Protein AF-F0F111-F1 (afdb_monomer)

Organism: NCBI:txid888741

Radius of gyration: 15.33 Å; Cα contacts (8 Å, |Δi|>4): 66; chains: 1; bounding box: 41×41×29 Å

Structure (mmCIF, N/CA/C/O backbone):
data_AF-F0F111-F1
#
_entry.id   AF-F0F111-F1
#
loop_
_atom_site.group_PDB
_atom_site.id
_atom_site.type_symbol
_atom_site.label_atom_id
_atom_site.label_alt_id
_atom_site.label_comp_id
_atom_site.label_asym_id
_atom_site.label_entity_id
_atom_site.label_seq_id
_atom_site.pdbx_PDB_ins_code
_atom_site.Cartn_x
_atom_site.Cartn_y
_atom_site.Cartn_z
_atom_site.occupancy
_atom_site.B_iso_or_equiv
_atom_site.auth_seq_id
_atom_site.auth_comp_id
_atom_site.auth_asym_id
_atom_site.auth_atom_id
_atom_site.pdbx_PDB_model_num
ATOM 1 N N . MET A 1 1 ? -26.404 31.572 16.225 1.00 48.41 1 MET A N 1
ATOM 2 C CA . MET A 1 1 ? -25.245 30.766 15.780 1.00 48.41 1 MET A CA 1
ATOM 3 C C . MET A 1 1 ? -25.624 29.292 15.906 1.00 48.41 1 MET A C 1
ATOM 5 O O . MET A 1 1 ? -25.909 28.864 17.015 1.00 48.41 1 MET A O 1
ATOM 9 N N . LYS A 1 2 ? -25.768 28.547 14.798 1.00 51.50 2 LYS A N 1
ATOM 10 C CA . LYS A 1 2 ? -26.101 27.107 14.828 1.00 51.50 2 LYS A CA 1
ATOM 11 C C . LYS A 1 2 ? -24.806 26.306 14.968 1.00 51.50 2 LYS A C 1
ATOM 13 O O . LYS A 1 2 ? -23.937 26.411 14.112 1.00 51.50 2 LYS A O 1
ATOM 18 N N . THR A 1 3 ? -24.677 25.524 16.032 1.00 54.53 3 THR A N 1
ATOM 19 C CA . THR A 1 3 ? -23.557 24.595 16.219 1.00 54.53 3 THR A CA 1
ATOM 20 C C . THR A 1 3 ? -23.795 23.355 15.356 1.00 54.53 3 THR A C 1
ATOM 22 O O . THR A 1 3 ? -24.831 22.705 15.498 1.00 54.53 3 THR A O 1
ATOM 25 N N . LEU A 1 4 ? -22.851 23.011 14.474 1.00 60.88 4 LEU A N 1
ATOM 26 C CA . LEU A 1 4 ? -22.838 21.733 13.752 1.00 60.88 4 LEU A CA 1
ATOM 27 C C . LEU A 1 4 ? -22.482 20.610 14.741 1.00 60.88 4 LEU A C 1
ATOM 29 O O . LEU A 1 4 ? -21.332 20.194 14.848 1.00 60.88 4 LEU A O 1
ATOM 33 N N . LYS A 1 5 ? -23.461 20.147 15.523 1.00 61.81 5 LYS A N 1
ATOM 34 C CA . LYS A 1 5 ? -23.327 18.906 16.294 1.00 61.81 5 LYS A CA 1
ATOM 35 C C . LYS A 1 5 ? -23.461 17.727 15.328 1.00 61.81 5 LYS A C 1
ATOM 37 O O . LYS A 1 5 ? -24.509 17.581 14.710 1.00 61.81 5 LYS A O 1
ATOM 42 N N . GLY A 1 6 ? -22.425 16.890 15.237 1.00 62.19 6 GLY A N 1
ATOM 43 C CA . GLY A 1 6 ? -22.547 15.539 14.675 1.00 62.19 6 GLY A CA 1
ATOM 44 C C . GLY A 1 6 ? -21.672 15.178 13.473 1.00 62.19 6 GLY A C 1
ATOM 45 O O . GLY A 1 6 ? -21.854 14.087 12.942 1.00 62.19 6 GLY A O 1
ATOM 46 N N . LEU A 1 7 ? -20.719 16.011 13.037 1.00 58.88 7 LEU A N 1
ATOM 47 C CA . LEU A 1 7 ? -19.785 15.578 11.991 1.00 58.88 7 LEU A CA 1
ATOM 48 C C . LEU A 1 7 ? -18.679 14.695 12.600 1.00 58.88 7 LEU A C 1
ATOM 50 O O . LEU A 1 7 ? -17.670 15.201 13.082 1.00 58.88 7 LEU A O 1
ATOM 54 N N . ASN A 1 8 ? -18.871 13.373 12.583 1.00 65.62 8 ASN A N 1
ATOM 55 C CA . ASN A 1 8 ? -17.794 12.404 12.813 1.00 65.62 8 ASN A CA 1
ATOM 56 C C . ASN A 1 8 ? -16.942 12.304 11.539 1.00 65.62 8 ASN A C 1
ATOM 58 O O . ASN A 1 8 ? -17.126 11.404 10.724 1.00 65.62 8 ASN A O 1
ATOM 62 N N . ALA A 1 9 ? -16.044 13.267 11.336 1.00 66.81 9 ALA A N 1
ATOM 63 C CA . ALA A 1 9 ? -15.056 13.195 10.267 1.00 66.81 9 ALA A CA 1
ATOM 64 C C . ALA A 1 9 ? -13.908 12.270 10.701 1.00 66.81 9 ALA A C 1
ATOM 66 O O . ALA A 1 9 ? -13.254 12.524 11.712 1.00 66.81 9 ALA A O 1
ATOM 67 N N . GLN A 1 10 ? -13.661 11.200 9.944 1.00 72.06 10 GLN A N 1
ATOM 68 C CA . GLN A 1 10 ? -12.437 10.414 10.088 1.00 72.06 10 GLN A CA 1
ATOM 69 C C . GLN A 1 10 ? -11.346 11.040 9.224 1.00 72.06 10 GLN A C 1
ATOM 71 O O . GLN A 1 10 ? -11.571 11.340 8.052 1.00 72.06 10 GLN A O 1
ATOM 76 N N . ILE A 1 11 ? -10.166 11.244 9.805 1.00 79.50 11 ILE A N 1
ATOM 77 C CA . ILE A 1 11 ? -8.995 11.681 9.047 1.00 79.50 11 ILE A CA 1
ATOM 78 C C . ILE A 1 11 ? -8.466 10.465 8.281 1.00 79.50 11 ILE A C 1
ATOM 80 O O . ILE A 1 11 ? -8.133 9.437 8.882 1.00 79.50 11 ILE A O 1
ATOM 84 N N . ILE A 1 12 ? -8.403 10.599 6.960 1.00 82.88 12 ILE A N 1
ATOM 85 C CA . ILE A 1 12 ? -7.870 9.598 6.037 1.00 82.88 12 ILE A CA 1
ATOM 86 C C . ILE A 1 12 ? -6.616 10.144 5.347 1.00 82.88 12 ILE A C 1
ATOM 88 O O . ILE A 1 12 ? -6.532 11.337 5.061 1.00 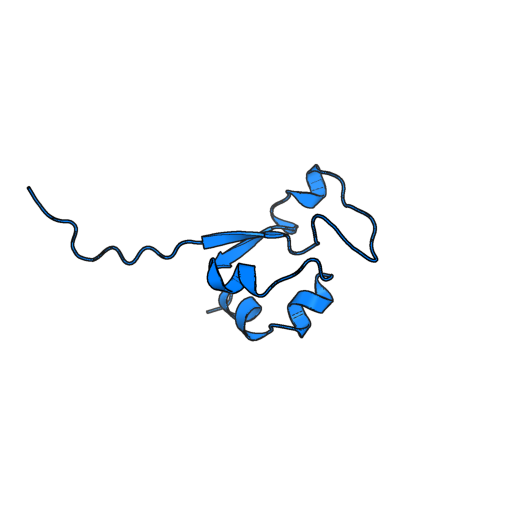82.88 12 ILE A O 1
ATOM 92 N N . ASN A 1 13 ? -5.655 9.263 5.093 1.00 86.12 13 ASN A N 1
ATOM 93 C CA . ASN A 1 13 ? -4.401 9.524 4.399 1.00 86.12 13 ASN A CA 1
ATOM 94 C C . ASN A 1 13 ? -4.332 8.705 3.107 1.00 86.12 13 ASN A C 1
ATOM 96 O O . ASN A 1 13 ? -5.009 7.685 2.963 1.00 86.12 13 ASN A O 1
ATOM 100 N N . PHE A 1 14 ? -3.453 9.126 2.201 1.00 87.88 14 PHE A N 1
ATOM 101 C CA . PHE A 1 14 ? -3.013 8.297 1.086 1.00 87.88 14 PHE A CA 1
ATOM 102 C C . PHE A 1 14 ? -1.816 7.449 1.517 1.00 87.88 14 PHE A C 1
ATOM 104 O O . PHE A 1 14 ? -0.833 7.976 2.037 1.00 87.88 14 PHE A O 1
ATOM 111 N N . LEU A 1 15 ? -1.911 6.142 1.294 1.00 88.88 15 LEU A N 1
ATOM 112 C CA . LEU A 1 15 ? -0.837 5.174 1.475 1.00 88.88 15 LEU A CA 1
ATOM 113 C C . LEU A 1 15 ? -0.342 4.723 0.105 1.00 88.88 15 LEU A C 1
ATOM 115 O O . LEU A 1 15 ? -1.137 4.270 -0.718 1.00 88.88 15 LEU A O 1
ATOM 119 N N . HIS A 1 16 ? 0.969 4.756 -0.110 1.00 90.75 16 HIS A N 1
ATOM 120 C CA . HIS A 1 16 ? 1.577 4.094 -1.260 1.00 90.75 16 HIS A CA 1
ATOM 121 C C . HIS A 1 16 ? 1.595 2.577 -1.045 1.00 90.75 16 HIS A C 1
ATOM 123 O O . HIS A 1 16 ? 2.132 2.102 -0.041 1.00 90.75 16 HIS A O 1
ATOM 129 N N . ILE A 1 17 ? 1.021 1.802 -1.966 1.00 88.94 17 ILE A N 1
ATOM 130 C CA . ILE A 1 17 ? 0.979 0.332 -1.904 1.00 88.94 17 ILE A CA 1
ATOM 131 C C . ILE A 1 17 ? 2.389 -0.220 -2.149 1.00 88.94 17 ILE A C 1
ATOM 133 O O . ILE A 1 17 ? 2.941 -0.934 -1.309 1.00 88.94 17 ILE A O 1
ATOM 137 N N . TYR A 1 18 ? 3.023 0.196 -3.238 1.00 91.75 18 TYR A N 1
ATOM 138 C CA . TYR A 1 18 ? 4.456 0.078 -3.460 1.00 91.75 18 TYR A CA 1
ATOM 139 C C . TYR A 1 18 ? 5.194 1.162 -2.662 1.00 91.75 18 TYR A C 1
ATOM 141 O O . TYR A 1 18 ? 4.811 2.327 -2.732 1.00 91.75 18 TYR A O 1
ATOM 149 N N . PRO A 1 19 ? 6.229 0.827 -1.881 1.00 90.38 19 PRO A N 1
ATOM 150 C CA . PRO A 1 19 ? 6.877 1.781 -0.985 1.00 90.38 19 PRO A CA 1
ATOM 151 C C . PRO A 1 19 ? 7.601 2.910 -1.733 1.00 90.38 19 PRO A C 1
ATOM 153 O O . PRO A 1 19 ? 8.238 2.681 -2.755 1.00 90.38 19 PRO A O 1
ATOM 156 N N . GLN A 1 20 ? 7.570 4.120 -1.169 1.00 90.56 20 GLN A N 1
ATOM 157 C CA . GLN A 1 20 ? 8.348 5.258 -1.681 1.00 90.56 20 GLN A CA 1
ATOM 158 C C . GLN A 1 20 ? 9.856 5.057 -1.491 1.00 90.56 20 GLN A C 1
ATOM 160 O O . GLN A 1 20 ? 10.650 5.490 -2.318 1.00 90.56 20 GLN A O 1
ATOM 165 N N . ASN A 1 21 ? 10.242 4.388 -0.401 1.00 89.88 21 ASN A N 1
ATOM 166 C CA . ASN A 1 21 ? 11.632 4.093 -0.060 1.00 89.88 21 ASN A CA 1
ATOM 167 C C . ASN A 1 21 ? 11.806 2.574 0.105 1.00 89.88 21 ASN A C 1
ATOM 169 O O . ASN A 1 21 ? 11.883 2.093 1.240 1.00 89.88 21 ASN A O 1
ATOM 173 N N . PRO A 1 22 ? 11.776 1.796 -0.994 1.00 88.31 22 PRO A N 1
ATOM 174 C CA . PRO A 1 22 ? 11.967 0.352 -0.927 1.00 88.31 22 PRO A CA 1
ATOM 175 C C . PRO A 1 22 ? 13.355 0.011 -0.369 1.00 88.31 22 PRO A C 1
ATOM 177 O O . PRO A 1 22 ? 14.352 0.607 -0.764 1.00 88.31 22 PRO A O 1
ATOM 180 N N . THR A 1 23 ? 13.427 -0.968 0.535 1.00 83.44 23 THR A N 1
ATOM 181 C CA . THR A 1 23 ? 14.709 -1.464 1.075 1.00 83.44 23 THR A CA 1
ATOM 182 C C . THR A 1 23 ? 15.348 -2.523 0.173 1.00 83.44 23 THR A C 1
ATOM 184 O O . THR A 1 23 ? 16.566 -2.566 0.050 1.00 83.44 23 THR A O 1
ATOM 187 N N . GLU A 1 24 ? 14.532 -3.361 -0.472 1.00 82.62 24 GLU A N 1
ATOM 188 C CA . GLU A 1 24 ? 14.987 -4.525 -1.256 1.00 82.62 24 GLU A CA 1
ATOM 189 C C . GLU A 1 24 ? 14.607 -4.447 -2.746 1.00 82.62 24 GLU A C 1
ATOM 191 O O . GLU A 1 24 ? 14.990 -5.311 -3.531 1.00 82.62 24 GLU A O 1
ATOM 196 N N . LEU A 1 25 ? 13.843 -3.426 -3.148 1.00 84.19 25 LEU A N 1
ATOM 197 C CA . LEU A 1 25 ? 13.364 -3.239 -4.520 1.00 84.19 25 LEU A CA 1
ATOM 198 C C . LEU A 1 25 ? 13.902 -1.936 -5.121 1.00 84.19 25 LEU A C 1
ATOM 200 O O . LEU A 1 25 ? 14.372 -1.054 -4.403 1.00 84.19 25 LEU A O 1
ATOM 204 N N . LEU A 1 26 ? 13.788 -1.793 -6.442 1.00 92.00 26 LEU A N 1
ATOM 205 C CA . LEU A 1 26 ? 14.117 -0.541 -7.121 1.00 92.00 26 LEU A CA 1
ATOM 206 C C . LEU A 1 26 ? 13.043 0.528 -6.849 1.00 92.00 26 LEU A C 1
ATOM 208 O O . LEU A 1 26 ? 11.856 0.194 -6.793 1.00 92.00 26 LEU A O 1
ATOM 212 N N . PRO A 1 27 ? 13.413 1.808 -6.687 1.00 92.12 27 PRO A N 1
ATOM 213 C CA . PRO A 1 27 ? 12.445 2.899 -6.676 1.00 92.12 27 PRO A CA 1
ATOM 214 C C . PRO A 1 27 ? 11.620 2.916 -7.967 1.00 92.12 27 PRO A C 1
ATOM 216 O O . PRO A 1 27 ? 12.140 2.608 -9.039 1.00 92.12 27 PRO A O 1
ATOM 219 N N . LEU A 1 28 ? 10.344 3.283 -7.858 1.00 94.12 28 LEU A N 1
ATOM 220 C CA . LEU A 1 28 ? 9.522 3.573 -9.031 1.00 94.12 28 LEU A CA 1
ATOM 221 C C . LEU A 1 28 ? 9.785 4.995 -9.521 1.00 94.12 28 LEU A C 1
ATOM 223 O O . LEU A 1 28 ? 10.097 5.888 -8.729 1.00 94.12 28 LEU A O 1
ATOM 227 N N . GLU A 1 29 ? 9.582 5.200 -10.819 1.00 96.50 29 GLU A N 1
ATOM 228 C CA . GLU A 1 29 ? 9.512 6.535 -11.400 1.00 96.50 29 GLU A CA 1
ATOM 229 C C . GLU A 1 29 ? 8.353 7.325 -10.790 1.00 96.50 29 GLU A C 1
ATOM 231 O O . GLU A 1 29 ? 7.348 6.766 -10.346 1.00 96.50 29 GLU A O 1
ATOM 236 N N . ASN A 1 30 ? 8.479 8.650 -10.767 1.00 95.25 30 ASN A N 1
ATOM 237 C CA . ASN A 1 30 ? 7.531 9.512 -10.063 1.00 95.25 30 ASN A CA 1
ATOM 238 C C . ASN A 1 30 ? 6.079 9.361 -10.560 1.00 95.25 30 ASN A C 1
ATOM 240 O O . ASN A 1 30 ? 5.146 9.505 -9.767 1.00 95.25 30 ASN A O 1
ATOM 244 N N . GLU A 1 31 ? 5.886 9.091 -11.852 1.00 96.12 31 GLU A N 1
ATOM 245 C CA . GLU A 1 31 ? 4.562 8.888 -12.449 1.00 96.12 31 GLU A CA 1
ATOM 246 C C . GLU A 1 31 ? 3.912 7.594 -11.945 1.00 96.12 31 GLU A C 1
ATOM 248 O O . GLU A 1 31 ? 2.793 7.631 -11.435 1.00 96.12 31 GLU A O 1
ATOM 253 N N . ASP A 1 32 ? 4.646 6.481 -11.966 1.00 95.50 32 ASP A N 1
ATOM 254 C CA . ASP A 1 32 ? 4.170 5.191 -11.460 1.00 95.50 32 ASP A CA 1
ATOM 255 C C . ASP A 1 32 ? 3.998 5.205 -9.936 1.00 95.50 32 ASP A C 1
ATOM 257 O O . ASP A 1 32 ? 3.029 4.663 -9.401 1.00 95.50 32 ASP A O 1
ATOM 261 N N . LEU A 1 33 ? 4.906 5.873 -9.217 1.00 94.62 33 LEU A N 1
ATOM 262 C CA . LEU A 1 33 ? 4.850 5.983 -7.764 1.00 94.62 33 LEU A CA 1
ATOM 263 C C . LEU A 1 33 ? 3.586 6.718 -7.305 1.00 94.62 33 LEU A C 1
ATOM 265 O O . LEU A 1 33 ? 2.970 6.301 -6.327 1.00 94.62 33 LEU A O 1
ATOM 269 N N . ASN A 1 34 ? 3.197 7.797 -7.985 1.00 95.12 34 ASN A N 1
ATOM 270 C CA . ASN A 1 34 ? 2.086 8.657 -7.565 1.00 95.12 34 ASN A CA 1
ATOM 271 C C . ASN A 1 34 ? 0.795 8.434 -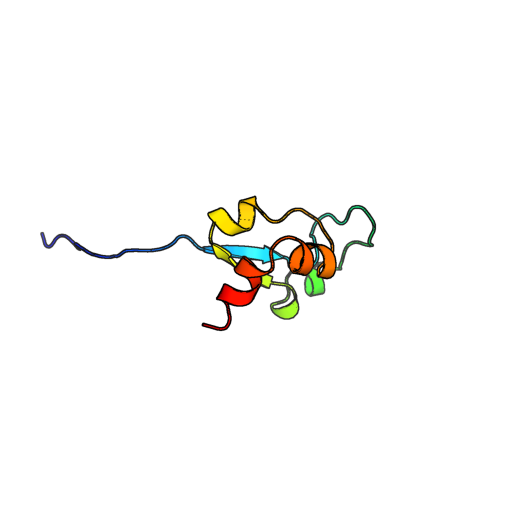8.366 1.00 95.12 34 ASN A C 1
ATOM 273 O O . ASN A 1 34 ? -0.150 9.214 -8.232 1.00 95.12 34 ASN A O 1
ATOM 277 N N . CYS A 1 35 ? 0.727 7.383 -9.187 1.00 94.25 35 CYS A N 1
ATOM 278 C CA . CYS A 1 35 ? -0.494 7.040 -9.902 1.00 94.25 35 CYS A CA 1
ATOM 279 C C . CYS A 1 35 ? -1.559 6.465 -8.954 1.00 94.25 35 CYS A C 1
ATOM 281 O O . CYS A 1 35 ? -1.254 5.863 -7.923 1.00 94.25 35 CYS A O 1
ATOM 283 N N . PHE A 1 36 ? -2.836 6.570 -9.337 1.00 92.62 36 PHE A N 1
ATOM 284 C CA . PHE A 1 36 ? -3.937 5.995 -8.552 1.00 92.62 36 PHE A CA 1
ATOM 285 C C . PHE A 1 36 ? -3.837 4.473 -8.378 1.00 92.62 36 PHE A C 1
ATOM 287 O O . PHE A 1 36 ? -4.346 3.949 -7.395 1.00 92.62 36 PHE A O 1
ATOM 294 N N . GLY A 1 37 ? -3.151 3.768 -9.285 1.00 90.31 37 GLY A N 1
ATOM 295 C CA . GLY A 1 37 ? -2.894 2.331 -9.152 1.00 90.31 37 GLY A CA 1
ATOM 296 C C . GLY A 1 37 ? -1.957 1.976 -7.993 1.00 90.31 37 GLY A C 1
ATOM 297 O O . GLY A 1 37 ? -1.965 0.835 -7.536 1.00 90.31 37 GLY A O 1
ATOM 298 N N . ASN A 1 38 ? -1.182 2.944 -7.492 1.00 92.38 38 ASN A N 1
ATOM 299 C CA . ASN A 1 38 ? -0.259 2.762 -6.379 1.00 92.38 38 ASN A CA 1
ATOM 300 C C . ASN A 1 38 ? -0.721 3.434 -5.074 1.00 92.38 38 ASN A C 1
ATOM 302 O O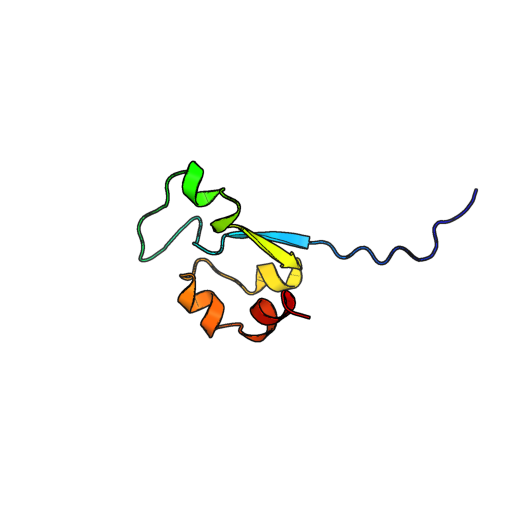 . ASN A 1 38 ? -0.013 3.374 -4.070 1.00 92.38 38 ASN A O 1
ATOM 306 N N . LEU A 1 39 ? -1.894 4.072 -5.054 1.00 90.81 39 LEU A N 1
ATOM 307 C CA . LEU A 1 39 ? -2.406 4.786 -3.886 1.00 90.81 39 LEU A CA 1
ATOM 308 C C . LEU A 1 39 ? -3.641 4.088 -3.314 1.00 90.81 39 LEU A C 1
ATOM 310 O O . LEU A 1 39 ? -4.568 3.737 -4.037 1.00 90.81 39 LEU A O 1
ATOM 314 N N . ALA A 1 40 ? -3.678 3.952 -1.993 1.00 85.88 40 ALA A N 1
ATOM 315 C CA . ALA A 1 40 ? -4.844 3.499 -1.246 1.00 85.88 40 ALA A CA 1
ATOM 316 C C . ALA A 1 40 ? -5.280 4.569 -0.240 1.00 85.88 40 ALA A C 1
ATOM 318 O O . ALA A 1 40 ? -4.447 5.276 0.331 1.00 85.88 40 ALA A O 1
ATOM 319 N N . LEU A 1 41 ? -6.588 4.673 -0.000 1.00 86.75 41 LEU A N 1
ATOM 320 C CA . LEU A 1 41 ? -7.120 5.456 1.112 1.00 86.75 41 LEU A CA 1
ATOM 321 C C . LEU A 1 41 ? -7.063 4.619 2.386 1.00 86.75 41 LEU A C 1
ATOM 323 O O . LEU A 1 41 ? -7.513 3.476 2.408 1.00 86.75 41 LEU A O 1
ATOM 327 N N . ILE A 1 42 ? -6.528 5.199 3.453 1.00 82.75 42 ILE A N 1
ATOM 328 C CA . ILE A 1 42 ? -6.393 4.527 4.742 1.00 82.75 42 ILE A CA 1
ATOM 329 C C . ILE A 1 42 ? -6.674 5.497 5.886 1.00 82.75 42 ILE A C 1
ATOM 331 O O . ILE A 1 42 ? -6.468 6.701 5.760 1.00 82.75 42 ILE A O 1
ATOM 335 N N . THR A 1 43 ? -7.111 4.998 7.037 1.00 85.19 43 THR A N 1
ATOM 336 C CA . THR A 1 43 ? -7.163 5.813 8.257 1.00 85.19 43 THR A CA 1
ATOM 337 C C . THR A 1 43 ? -5.750 6.180 8.724 1.00 85.19 43 THR A C 1
ATOM 339 O O . THR A 1 43 ? -4.791 5.437 8.504 1.00 85.19 43 THR A O 1
ATOM 342 N N . VAL A 1 44 ? -5.597 7.313 9.421 1.00 79.88 44 VAL A N 1
ATOM 343 C CA . VAL A 1 44 ? -4.294 7.704 10.006 1.00 79.88 44 VAL A CA 1
ATOM 344 C C . VAL A 1 44 ? -3.717 6.594 10.893 1.00 79.88 44 VAL A C 1
ATOM 346 O O . VAL A 1 44 ? -2.520 6.316 10.831 1.00 79.88 44 VAL A O 1
ATOM 349 N N . SER A 1 45 ? -4.567 5.930 11.685 1.00 78.50 45 SER A N 1
ATOM 350 C CA . SER A 1 45 ? -4.156 4.803 12.525 1.00 78.50 45 SER A CA 1
ATOM 351 C C . SER A 1 45 ? -3.645 3.631 11.691 1.00 78.50 45 SER A C 1
ATOM 353 O O . SER A 1 45 ? -2.583 3.100 12.002 1.00 78.50 45 SER A O 1
ATOM 355 N N . GLY A 1 46 ? -4.324 3.281 10.596 1.00 76.25 46 GLY A N 1
ATOM 356 C CA . GLY A 1 46 ? -3.861 2.240 9.681 1.00 76.25 46 GLY A CA 1
ATOM 357 C C . GLY A 1 46 ? -2.516 2.573 9.027 1.00 76.25 46 GLY A C 1
ATOM 358 O O . GLY A 1 46 ? -1.657 1.702 8.926 1.00 76.25 46 GLY A O 1
ATOM 359 N N . ASN A 1 47 ? -2.277 3.836 8.651 1.00 74.62 47 ASN A N 1
ATOM 360 C CA . ASN A 1 47 ? -1.003 4.250 8.048 1.00 74.62 47 ASN A CA 1
ATOM 361 C C . ASN A 1 47 ? 0.191 4.051 8.994 1.00 74.62 47 ASN A C 1
ATOM 363 O O . ASN A 1 47 ? 1.276 3.703 8.547 1.00 74.62 47 ASN A O 1
ATOM 367 N N . SER A 1 48 ? -0.009 4.225 10.306 1.00 75.56 48 SER A N 1
ATOM 368 C CA . SER A 1 48 ? 1.048 3.977 11.299 1.00 75.56 48 SER A CA 1
ATOM 369 C C . SER A 1 48 ? 1.459 2.502 11.402 1.00 75.56 48 SER A C 1
ATOM 371 O O . SER A 1 48 ? 2.539 2.196 11.902 1.00 75.56 48 SER A O 1
ATOM 373 N N . THR A 1 49 ? 0.616 1.588 10.914 1.00 77.12 49 THR A N 1
ATOM 374 C CA . THR A 1 49 ? 0.864 0.143 10.919 1.00 77.12 49 THR A CA 1
ATOM 375 C C . THR A 1 49 ? 1.634 -0.327 9.679 1.00 77.12 49 THR A C 1
ATOM 377 O O . THR A 1 49 ? 2.332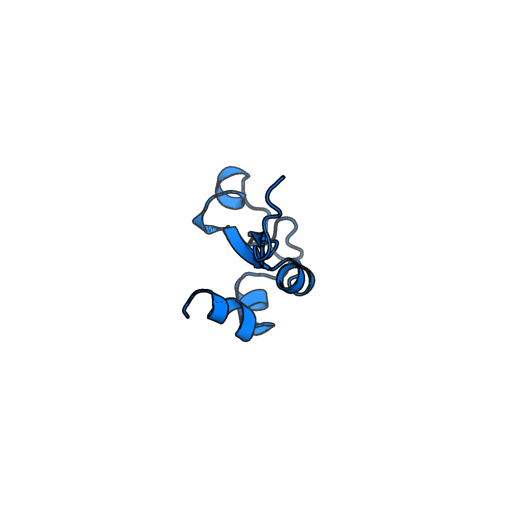 -1.339 9.742 1.00 77.12 49 THR A O 1
ATOM 380 N N . PHE A 1 50 ? 1.553 0.395 8.556 1.00 74.56 50 PHE A N 1
ATOM 381 C CA . PHE A 1 50 ? 2.245 0.024 7.321 1.00 74.56 50 PHE A CA 1
ATOM 382 C C . PHE A 1 50 ? 3.622 0.686 7.216 1.00 74.56 50 PHE A C 1
ATOM 384 O O . PHE A 1 50 ? 3.765 1.900 7.305 1.00 74.56 50 PHE A O 1
ATOM 391 N N . ASN A 1 51 ? 4.649 -0.129 6.985 1.00 74.25 51 ASN A N 1
ATOM 392 C CA . ASN A 1 51 ? 6.023 0.309 6.743 1.00 74.25 51 ASN A CA 1
ATOM 393 C C . ASN A 1 51 ? 6.345 0.312 5.231 1.00 74.25 51 ASN A C 1
ATOM 395 O O . ASN A 1 51 ? 5.474 0.092 4.385 1.00 74.25 51 ASN A O 1
ATOM 399 N N . ASN A 1 52 ? 7.619 0.506 4.876 1.00 80.12 52 ASN A N 1
ATOM 400 C CA . ASN A 1 52 ? 8.106 0.426 3.492 1.00 80.12 52 ASN A CA 1
ATOM 401 C C . ASN A 1 52 ? 8.199 -1.016 2.936 1.00 80.12 52 ASN A C 1
ATOM 403 O O . ASN A 1 52 ? 8.993 -1.276 2.033 1.00 80.12 52 ASN A O 1
ATOM 407 N N . ALA A 1 53 ? 7.410 -1.964 3.453 1.00 81.62 53 ALA A N 1
ATOM 408 C CA . ALA A 1 53 ? 7.339 -3.312 2.901 1.00 81.62 53 ALA A CA 1
ATOM 409 C C . ALA A 1 53 ? 6.781 -3.320 1.473 1.00 81.62 53 ALA A C 1
ATOM 411 O O . ALA A 1 53 ? 6.082 -2.405 1.026 1.00 81.62 53 ALA A O 1
ATOM 412 N N . THR A 1 54 ? 7.068 -4.415 0.774 1.00 85.06 54 THR A N 1
ATOM 413 C CA . THR A 1 54 ? 6.509 -4.714 -0.544 1.00 85.06 54 THR A CA 1
ATOM 414 C C . THR A 1 54 ? 4.978 -4.836 -0.480 1.00 85.06 54 THR A C 1
ATOM 416 O O . THR A 1 54 ? 4.432 -5.111 0.595 1.00 85.06 54 THR A O 1
ATOM 419 N N . PRO A 1 55 ? 4.260 -4.700 -1.612 1.00 83.75 55 PRO A N 1
ATOM 420 C CA . PRO A 1 55 ? 2.806 -4.881 -1.647 1.00 83.75 55 PRO A CA 1
ATOM 421 C C . PRO A 1 55 ? 2.337 -6.197 -1.004 1.00 83.75 55 PRO A C 1
ATOM 423 O O . PRO A 1 55 ? 1.393 -6.206 -0.215 1.00 83.75 55 PRO A O 1
ATOM 426 N N . VAL A 1 56 ? 3.052 -7.297 -1.269 1.00 84.44 56 VAL A N 1
ATOM 427 C CA . VAL A 1 56 ? 2.775 -8.611 -0.667 1.00 84.44 56 VAL A CA 1
ATOM 428 C C . VAL A 1 56 ? 3.005 -8.582 0.844 1.00 84.44 56 VAL A C 1
ATOM 430 O O . VAL A 1 56 ? 2.149 -9.049 1.589 1.00 84.44 56 VAL A O 1
ATOM 433 N N . GLY A 1 57 ? 4.108 -7.982 1.306 1.00 83.50 57 GLY A N 1
ATOM 434 C CA . GLY A 1 57 ? 4.404 -7.852 2.735 1.00 83.50 57 GLY A CA 1
ATOM 435 C C . GLY A 1 57 ? 3.364 -7.021 3.493 1.00 83.50 57 GLY A C 1
ATOM 436 O O . GLY A 1 57 ? 3.009 -7.348 4.627 1.00 83.50 57 GLY A O 1
ATOM 437 N N . LYS A 1 58 ? 2.809 -5.981 2.862 1.00 82.44 58 LYS A N 1
ATOM 438 C CA . LYS A 1 58 ? 1.689 -5.205 3.417 1.00 82.44 58 LYS A CA 1
ATOM 439 C C . LYS A 1 58 ? 0.416 -6.050 3.499 1.00 82.44 58 LYS A C 1
ATOM 441 O O . LYS A 1 58 ? -0.204 -6.111 4.559 1.00 82.44 58 LYS A O 1
ATOM 446 N N . ALA A 1 59 ? 0.065 -6.758 2.426 1.00 80.50 59 ALA A N 1
ATOM 447 C CA . ALA A 1 59 ? -1.121 -7.613 2.398 1.00 80.50 59 ALA A CA 1
ATOM 448 C C . ALA A 1 59 ? -1.062 -8.757 3.427 1.00 80.50 59 ALA A C 1
ATOM 450 O O . ALA A 1 59 ? -2.066 -9.058 4.070 1.00 80.50 59 ALA A O 1
ATOM 451 N N . SER A 1 60 ? 0.111 -9.368 3.622 1.00 81.56 60 SER A N 1
ATOM 452 C CA . SER A 1 60 ? 0.285 -10.483 4.558 1.00 81.56 60 SER A CA 1
ATOM 453 C C . SER A 1 60 ? 0.364 -10.051 6.022 1.00 81.56 60 SER A C 1
ATOM 455 O O . SER A 1 60 ? -0.033 -10.812 6.899 1.00 81.56 60 SER A O 1
ATOM 457 N N . SER A 1 61 ? 0.893 -8.856 6.307 1.00 78.00 61 SER A N 1
ATOM 458 C CA . SER A 1 61 ? 1.080 -8.374 7.684 1.00 78.00 61 SER A CA 1
ATOM 459 C C . SER A 1 61 ? -0.204 -7.840 8.3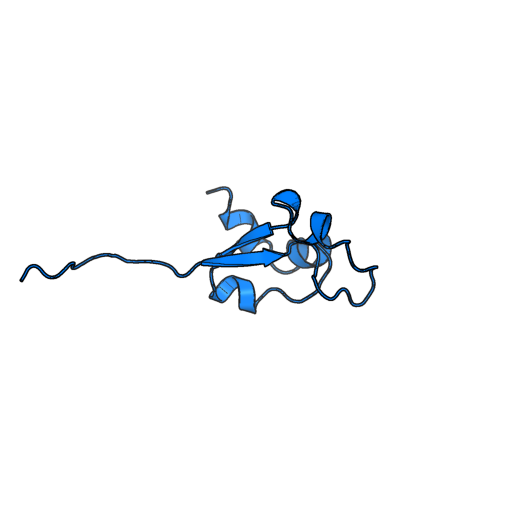14 1.00 78.00 61 SER A C 1
ATOM 461 O O . SER A 1 61 ? -0.364 -7.937 9.528 1.00 78.00 61 SER A O 1
ATOM 463 N N . ASN A 1 62 ? -1.124 -7.293 7.511 1.00 72.50 62 ASN A N 1
ATOM 464 C CA . ASN A 1 62 ? -2.317 -6.607 8.013 1.00 72.50 62 ASN A CA 1
ATOM 465 C C . ASN A 1 62 ? -3.567 -6.883 7.150 1.00 72.50 62 ASN A C 1
ATOM 467 O O . ASN A 1 62 ? -4.157 -5.950 6.592 1.00 72.50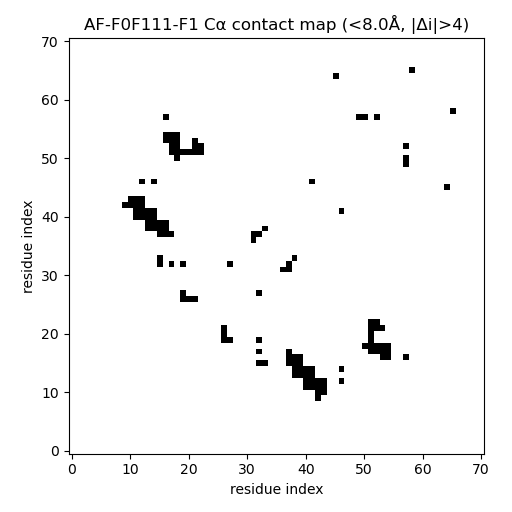 62 ASN A O 1
ATOM 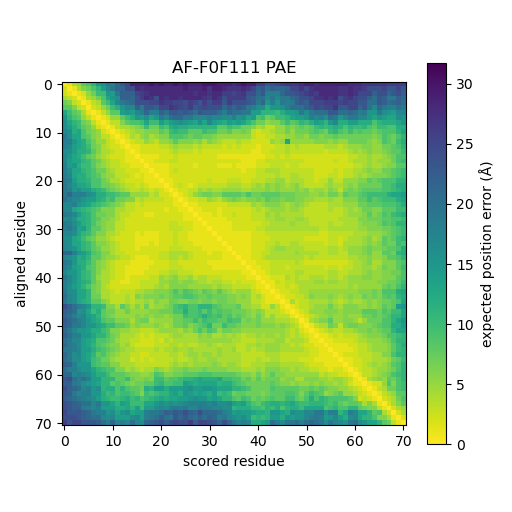471 N N . PRO A 1 63 ? -4.024 -8.148 7.052 1.00 69.69 63 PRO A N 1
ATOM 472 C CA . PRO A 1 63 ? -5.142 -8.527 6.181 1.00 69.69 63 PRO A CA 1
ATOM 473 C C . PRO A 1 63 ? -6.451 -7.805 6.539 1.00 69.69 63 PRO A C 1
ATOM 475 O O . PRO A 1 63 ? -7.253 -7.491 5.660 1.00 69.69 63 PRO A O 1
ATOM 478 N N . GLY A 1 64 ? -6.646 -7.482 7.823 1.00 65.12 64 GLY A N 1
ATOM 479 C CA . GLY A 1 64 ? -7.834 -6.782 8.310 1.00 65.12 64 GLY A CA 1
ATOM 480 C C . GLY A 1 64 ? -7.964 -5.339 7.821 1.00 65.12 64 GLY A C 1
ATOM 481 O O . GLY A 1 64 ? -9.083 -4.851 7.744 1.00 65.12 64 GLY A O 1
ATOM 482 N N . ILE A 1 65 ? -6.861 -4.670 7.460 1.00 64.50 65 ILE A N 1
ATOM 483 C CA . ILE A 1 65 ? -6.900 -3.292 6.945 1.00 64.50 65 ILE A CA 1
ATOM 484 C C . ILE A 1 65 ? -7.164 -3.282 5.431 1.00 64.50 65 ILE A C 1
ATOM 486 O O . ILE A 1 65 ? -7.920 -2.449 4.945 1.00 64.50 65 ILE A O 1
ATOM 490 N N . ILE A 1 66 ? -6.634 -4.259 4.685 1.00 63.09 66 ILE A N 1
ATOM 491 C CA . ILE A 1 66 ? -6.926 -4.419 3.248 1.00 63.09 66 ILE A CA 1
ATOM 492 C C . ILE A 1 66 ? -8.417 -4.713 3.010 1.00 63.09 66 ILE A C 1
ATOM 494 O O . ILE A 1 66 ? -9.022 -4.176 2.083 1.00 63.09 66 ILE A O 1
ATOM 498 N N . ALA A 1 67 ? -9.037 -5.514 3.881 1.00 60.38 67 ALA A N 1
ATOM 499 C CA . ALA A 1 67 ? -10.454 -5.855 3.779 1.00 60.38 67 ALA A CA 1
ATOM 500 C C . ALA A 1 67 ? -11.408 -4.660 4.007 1.00 60.38 67 ALA A C 1
ATOM 502 O O . ALA A 1 67 ? -12.569 -4.738 3.611 1.00 60.38 67 ALA A O 1
ATOM 503 N N . GLN A 1 68 ? -10.939 -3.543 4.586 1.00 55.94 68 GLN A N 1
ATOM 504 C CA . GLN A 1 68 ? -11.768 -2.353 4.860 1.00 55.94 68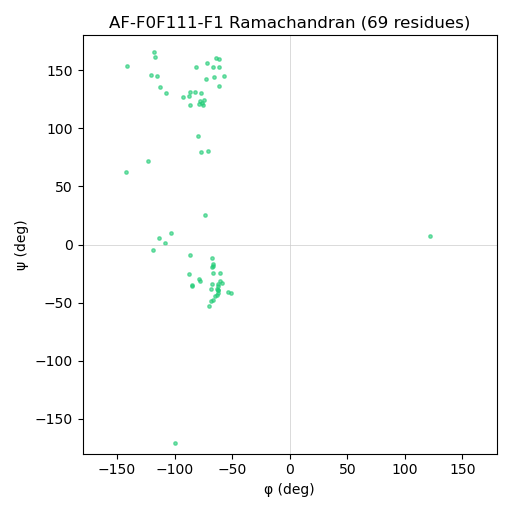 GLN A CA 1
ATOM 505 C C . GLN A 1 68 ? -12.242 -1.620 3.596 1.00 55.94 68 GLN A C 1
ATOM 507 O O . GLN A 1 68 ? -13.105 -0.756 3.688 1.00 55.94 68 GLN A O 1
ATOM 512 N N . SER A 1 69 ? -11.695 -1.948 2.422 1.00 51.34 69 SER A N 1
ATOM 513 C CA . SER A 1 69 ? -12.136 -1.371 1.142 1.00 51.34 69 SER A CA 1
ATOM 514 C C . SER A 1 69 ? -13.317 -2.117 0.497 1.00 51.34 69 SER A C 1
ATOM 516 O O . SER A 1 69 ? -13.844 -1.649 -0.506 1.00 51.34 69 SER A O 1
ATOM 518 N N . LEU A 1 70 ? -13.715 -3.282 1.029 1.00 49.34 70 LEU A N 1
ATOM 519 C CA . LEU A 1 70 ? -14.708 -4.193 0.428 1.00 49.34 70 LEU A CA 1
ATOM 520 C C . LEU A 1 70 ? -16.011 -4.330 1.237 1.00 49.34 70 LEU A C 1
ATOM 522 O O . LEU A 1 70 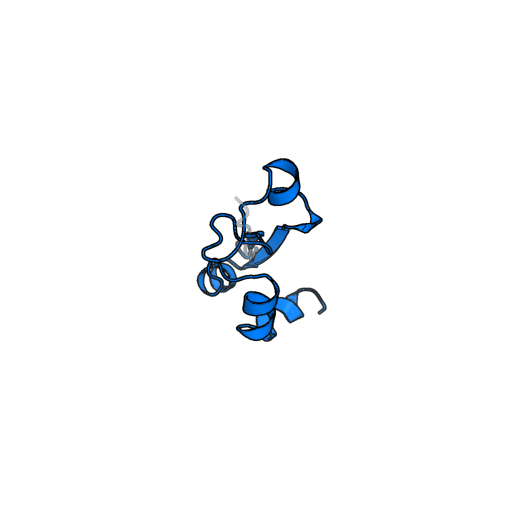? -16.853 -5.155 0.880 1.00 49.34 70 LEU A O 1
ATOM 526 N N . SER A 1 71 ? -16.170 -3.559 2.315 1.00 40.97 71 SER A N 1
ATOM 527 C CA . SER A 1 71 ? -17.383 -3.533 3.148 1.00 40.97 71 SER A CA 1
ATOM 528 C C . SER A 1 71 ? -18.371 -2.461 2.717 1.00 40.97 71 SER A C 1
ATOM 530 O O . SER A 1 71 ? -17.910 -1.305 2.574 1.00 40.97 71 SER A O 1
#

Mean predicted aligned error: 8.07 Å

Secondary structure (DSSP, 8-state):
----TT--PPPEEEEESS-SS-SSSPPPPHHHHTSGGGEEEEEHHHHHH--S--HHHHHHH-HHHHGGG--

pLDDT: mean 78.67, std 13.71, range [40.97, 96.5]

Nearest PDB structures (foldseek):
  8f43-assembly1_A  TM=6.286E-01  e=3.305E-01  Geobacillus stearothermophilus

Foldseek 3Di:
DDDPPDPPDFDKDKDFLQACDAPPDDHDDPCVRPDPVGIDIFGPVLNVVDDNDHNVCSCVRCVPRVCVVVD

Sequence (71 aa):
MKTLKGLNAQIINFLHIYPQNPTELLPLENEDLNCFGNLALITVSGNSTFNNATPVGKASSNPGIIAQSLS

Solvent-accessible surface area (backbone atoms only — not comparable to full-atom values): 4628 Å² total; per-residue (Å²): 136,87,78,87,82,77,82,85,77,79,70,68,41,82,40,58,46,57,31,85,66,39,85,90,54,80,70,65,57,73,66,65,51,71,29,74,92,22,50,41,82,36,44,57,73,59,53,76,72,59,71,52,44,50,52,65,53,48,52,72,75,41,53,76,65,67,53,65,79,78,115